Pr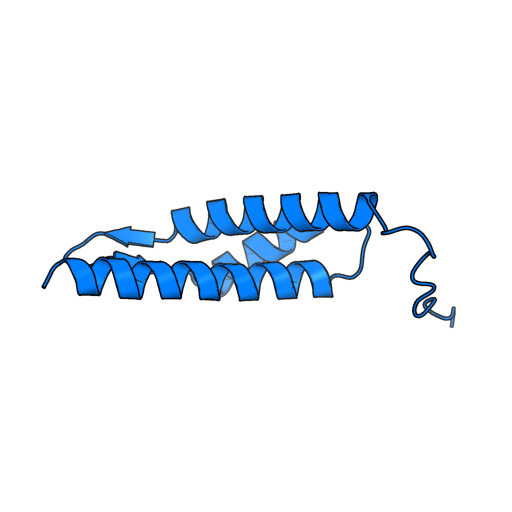otein AF-A0AAE2XRN6-F1 (afdb_monomer)

Secondary structure (DSSP, 8-state):
----------SS--HHHHHHHHHHHHHHHHHHHHTEEESSSEEE---HHHHHHHHHHHHTT--S-HHHHHHHHHHHHHHHHHHHHHHHHHT-

Radius of gyration: 16.48 Å; Cα contacts (8 Å, |Δi|>4): 55; chains: 1; bounding box: 42×29×39 Å

pLDDT: mean 87.29, std 17.32, range [37.34, 98.38]

Nearest PDB structures (foldseek):
  6y79-assembly1_P  TM=3.168E-01  e=8.915E-01  Yarrowia lipolytica
  7vya-assembly1_E  TM=3.191E-01  e=7.821E+00  Sus scrofa
  6gcs-assembly1_P  TM=3.188E-01  e=7.821E+00  Yarrowia lipolytica
  7o6y-assembly1_P  TM=3.034E-01  e=7.351E+00  Yarrowia lipolytica

Solvent-accessible surface area (backbone atoms only — not comparable to full-atom values): 5632 Å² total; per-residue (Å²): 134,83,80,78,84,79,74,82,76,58,100,54,79,61,56,77,56,53,54,52,51,50,54,52,36,52,55,42,41,56,57,55,55,72,31,50,45,77,77,96,52,60,46,79,66,75,49,75,64,56,53,48,52,52,50,55,61,66,50,74,82,52,90,65,69,66,65,58,56,57,48,36,47,53,52,40,55,52,50,54,51,52,51,36,54,50,59,57,56,73,77,111

Mean predicted aligned error: 7.46 Å

Foldseek 3Di:
DDDPDDDPCDPDHPVVVVVLLVVLLVLLLVLQVVQWDDDPATDGNQDPVSLVVSLVVSPPPDPDDSVSNVVSNVVSNVVVVVVRVVRRVVVD

Sequence (92 aa):
MEAVESYRIPVEAPRGLIEECFKVKQRALEHVFAHVKFSSKAHLSLSREDRRKLRDELLKDWRFSKHYVDSAINSIIGLVKGWITLYNGEES

Structure (mmCIF, N/CA/C/O backbone):
data_AF-A0AAE2XRN6-F1
#
_entry.id   AF-A0AAE2XRN6-F1
#
loop_
_atom_site.group_PDB
_atom_site.id
_atom_site.type_symbol
_atom_site.label_atom_id
_atom_site.label_alt_id
_atom_site.label_comp_id
_atom_site.label_asym_id
_atom_site.label_entity_id
_atom_site.label_seq_id
_atom_site.pdbx_PDB_ins_code
_atom_site.Cartn_x
_atom_site.Cartn_y
_atom_site.Cartn_z
_atom_site.occupancy
_atom_site.B_iso_or_equiv
_atom_site.auth_seq_id
_atom_site.auth_comp_id
_atom_site.auth_asym_id
_atom_site.auth_atom_id
_atom_site.pdbx_PDB_model_num
ATOM 1 N N . MET A 1 1 ? 27.645 -16.368 -16.213 1.00 37.34 1 MET A N 1
ATOM 2 C CA . MET A 1 1 ? 27.084 -15.590 -15.090 1.00 37.34 1 MET A CA 1
ATOM 3 C C . MET A 1 1 ? 27.075 -14.149 -15.568 1.00 37.34 1 MET A C 1
ATOM 5 O O . MET A 1 1 ? 28.133 -13.539 -15.614 1.00 37.34 1 MET A O 1
ATOM 9 N N . GLU A 1 2 ? 25.950 -13.683 -16.110 1.00 40.12 2 GLU A N 1
ATOM 10 C CA . GLU A 1 2 ? 25.848 -12.321 -16.650 1.00 40.12 2 GLU A CA 1
ATOM 11 C C . GLU A 1 2 ? 25.777 -11.319 -15.499 1.00 40.12 2 GLU A C 1
ATOM 13 O O . GLU A 1 2 ? 25.032 -11.508 -14.534 1.00 40.12 2 GLU A O 1
ATOM 18 N N . ALA A 1 3 ? 26.610 -10.286 -15.581 1.00 42.31 3 ALA A N 1
ATOM 19 C CA . ALA A 1 3 ? 26.651 -9.210 -14.612 1.00 42.31 3 ALA A CA 1
ATOM 20 C C . ALA A 1 3 ? 25.328 -8.436 -14.662 1.00 42.31 3 ALA A C 1
ATOM 22 O O . ALA A 1 3 ? 24.963 -7.873 -15.690 1.00 42.31 3 ALA A O 1
ATOM 23 N N . VAL A 1 4 ? 24.609 -8.403 -13.540 1.00 48.19 4 VAL A N 1
ATOM 24 C CA . VAL A 1 4 ? 23.486 -7.485 -13.342 1.00 48.19 4 VAL A CA 1
ATOM 25 C C . VAL A 1 4 ? 24.076 -6.077 -13.333 1.00 48.19 4 VAL A C 1
ATOM 27 O O . VAL A 1 4 ? 24.821 -5.748 -12.411 1.00 48.19 4 VAL A O 1
ATOM 30 N N . GLU A 1 5 ? 23.798 -5.274 -14.365 1.00 44.53 5 GLU A N 1
ATOM 31 C CA . GLU A 1 5 ? 24.273 -3.890 -14.478 1.00 44.53 5 GLU A CA 1
ATOM 32 C C . GLU A 1 5 ? 23.855 -3.081 -13.244 1.00 44.53 5 GLU A C 1
ATOM 34 O O . GLU A 1 5 ? 22.727 -2.599 -13.111 1.00 44.53 5 GLU A O 1
ATOM 39 N N . SER A 1 6 ? 24.784 -2.932 -12.303 1.00 48.47 6 SER A N 1
ATOM 40 C CA . SER A 1 6 ? 24.623 -2.036 -11.176 1.00 48.47 6 SER A CA 1
ATOM 41 C C . SER A 1 6 ? 24.799 -0.599 -11.675 1.00 48.47 6 SER A C 1
ATOM 43 O O . SER A 1 6 ? 25.914 -0.156 -11.932 1.00 48.47 6 SER A O 1
ATOM 45 N N . TYR A 1 7 ? 23.679 0.114 -11.783 1.00 55.69 7 TYR A N 1
ATOM 46 C CA . TYR A 1 7 ? 23.563 1.574 -11.732 1.00 55.69 7 TYR A CA 1
ATOM 47 C C . TYR A 1 7 ? 24.420 2.389 -12.720 1.00 55.69 7 TYR A C 1
ATOM 49 O O . TYR A 1 7 ? 25.399 3.027 -12.340 1.00 55.69 7 TYR A O 1
ATOM 57 N N . ARG A 1 8 ? 23.928 2.570 -13.949 1.00 48.56 8 ARG A N 1
ATOM 58 C CA . ARG A 1 8 ? 24.000 3.900 -14.575 1.00 48.56 8 ARG A CA 1
ATOM 59 C C . ARG A 1 8 ? 22.725 4.646 -14.207 1.00 48.56 8 ARG A C 1
ATOM 61 O O . ARG A 1 8 ? 21.701 4.471 -14.858 1.00 48.56 8 ARG A O 1
ATOM 68 N N . ILE A 1 9 ? 22.768 5.442 -13.136 1.00 54.56 9 ILE A N 1
ATOM 69 C CA . ILE A 1 9 ? 21.736 6.464 -12.917 1.00 54.56 9 ILE A CA 1
ATOM 70 C C . ILE A 1 9 ? 21.869 7.418 -14.112 1.00 54.56 9 ILE A C 1
ATOM 72 O O . ILE A 1 9 ? 22.938 8.014 -14.267 1.00 54.56 9 ILE A O 1
ATOM 76 N N . PRO A 1 10 ? 20.877 7.504 -15.014 1.00 54.25 10 PRO A N 1
ATOM 77 C CA . PRO A 1 10 ? 21.003 8.364 -16.176 1.00 54.25 10 PRO A CA 1
ATOM 78 C C . PRO A 1 10 ? 21.112 9.820 -15.705 1.00 54.25 10 PRO A C 1
ATOM 80 O O . PRO A 1 10 ? 20.541 10.199 -14.684 1.00 54.25 10 PRO A O 1
ATOM 83 N N . VAL A 1 11 ? 21.858 10.636 -16.455 1.00 57.25 11 VAL A N 1
ATOM 84 C CA . VAL A 1 11 ? 22.000 12.088 -16.214 1.00 57.25 11 VAL A CA 1
ATOM 85 C C . VAL A 1 11 ? 20.628 12.791 -16.254 1.00 57.25 11 VAL A C 1
ATOM 87 O O . VAL A 1 11 ? 20.450 13.858 -15.675 1.00 57.25 11 VAL A O 1
ATOM 90 N N . GLU A 1 12 ? 19.630 12.136 -16.855 1.00 62.44 12 GLU A N 1
ATOM 91 C CA . GLU A 1 12 ? 18.212 12.457 -16.743 1.00 62.44 12 GLU A CA 1
ATOM 92 C C . GLU A 1 12 ? 17.497 11.526 -15.757 1.00 62.44 12 GLU A C 1
ATOM 94 O O . GLU A 1 12 ? 17.704 10.311 -15.747 1.00 62.44 12 GLU A O 1
ATOM 99 N N . ALA A 1 13 ? 16.584 12.088 -14.960 1.00 66.94 13 ALA A N 1
ATOM 100 C CA . ALA A 1 13 ? 15.749 11.304 -14.062 1.00 66.94 13 ALA A CA 1
ATOM 101 C C . ALA A 1 13 ? 15.047 10.170 -14.841 1.00 66.94 13 ALA A C 1
ATOM 103 O O . ALA A 1 13 ? 14.440 10.441 -15.883 1.00 66.94 13 ALA A O 1
ATOM 104 N N . PRO A 1 14 ? 15.088 8.911 -14.361 1.00 83.00 14 PRO A N 1
ATOM 105 C CA . PRO A 1 14 ? 14.482 7.785 -15.059 1.00 83.00 14 PRO A CA 1
ATOM 106 C C . PRO A 1 14 ? 12.953 7.876 -14.951 1.00 83.00 14 PRO A C 1
ATOM 108 O O . PRO A 1 14 ? 12.337 7.204 -14.125 1.00 83.00 14 PRO A O 1
ATOM 111 N N . ARG A 1 15 ? 12.329 8.731 -15.775 1.00 85.75 15 ARG A N 1
ATOM 112 C CA . ARG A 1 15 ? 10.892 9.069 -15.730 1.00 85.75 15 ARG A CA 1
ATOM 113 C C . ARG A 1 15 ? 10.012 7.820 -15.697 1.00 85.75 15 ARG A C 1
ATOM 115 O O . ARG A 1 15 ? 9.162 7.692 -14.826 1.00 85.75 15 ARG A O 1
ATOM 122 N N . GLY A 1 16 ? 10.328 6.834 -16.537 1.00 86.88 16 GLY A N 1
ATOM 123 C CA . GLY A 1 16 ? 9.611 5.560 -16.572 1.00 86.88 16 GLY A CA 1
ATOM 124 C C . GLY A 1 16 ? 9.771 4.680 -15.325 1.00 86.88 16 GLY A C 1
ATOM 125 O O . GLY A 1 16 ? 8.937 3.809 -15.120 1.00 86.88 16 GLY A O 1
ATOM 126 N N . LEU A 1 17 ? 10.811 4.857 -14.501 1.00 88.31 17 LEU A N 1
ATOM 127 C CA . LEU A 1 17 ? 10.915 4.215 -13.181 1.00 88.31 17 LEU A CA 1
ATOM 128 C C . LEU A 1 17 ? 10.118 4.997 -12.139 1.00 88.31 17 LEU A C 1
ATOM 130 O O . LEU A 1 17 ? 9.456 4.395 -11.298 1.00 88.31 17 LEU A O 1
ATOM 134 N N . ILE A 1 18 ? 10.179 6.327 -12.198 1.00 90.88 18 ILE A N 1
ATOM 135 C CA . ILE A 1 18 ? 9.463 7.217 -11.282 1.00 90.88 18 ILE A CA 1
ATOM 136 C C . ILE A 1 18 ? 7.954 6.984 -11.403 1.00 90.88 18 ILE A C 1
ATOM 138 O O . ILE A 1 18 ? 7.302 6.693 -10.404 1.00 90.88 18 ILE A O 1
ATOM 142 N N . GLU A 1 19 ? 7.416 7.039 -12.621 1.00 92.44 19 GLU A N 1
ATOM 143 C CA . GLU A 1 19 ? 5.995 6.818 -12.908 1.00 92.44 19 GLU A CA 1
ATOM 144 C C . GLU A 1 19 ? 5.521 5.442 -12.429 1.00 92.44 19 GLU A C 1
ATOM 146 O O . GLU A 1 19 ? 4.512 5.332 -11.734 1.00 92.44 19 GLU A O 1
ATOM 151 N N . GLU A 1 20 ? 6.280 4.392 -12.735 1.00 92.81 20 GLU A N 1
ATOM 152 C CA . GLU A 1 20 ? 5.956 3.029 -12.315 1.00 92.81 20 GLU A CA 1
ATOM 153 C C . GLU A 1 20 ? 6.030 2.872 -10.784 1.00 92.81 20 GLU A C 1
ATOM 155 O O . GLU A 1 20 ? 5.150 2.258 -10.179 1.00 92.81 20 GLU A O 1
ATOM 160 N N . CYS A 1 21 ? 6.998 3.512 -10.115 1.00 93.31 21 CYS A N 1
ATOM 161 C CA . CYS A 1 21 ? 7.045 3.563 -8.650 1.00 93.31 21 CYS A CA 1
ATOM 162 C C . CYS A 1 21 ? 5.810 4.254 -8.052 1.00 93.31 21 CYS A C 1
ATOM 164 O O . CYS A 1 21 ? 5.294 3.797 -7.029 1.00 93.31 21 CYS A O 1
ATOM 166 N N . PHE A 1 22 ? 5.330 5.342 -8.661 1.00 94.62 22 PHE A N 1
ATOM 167 C CA . PHE A 1 22 ? 4.115 6.024 -8.208 1.00 94.62 22 PHE A CA 1
ATOM 168 C C . PHE A 1 22 ? 2.874 5.148 -8.380 1.00 94.62 22 PHE A C 1
ATOM 170 O O . PHE A 1 22 ? 2.105 5.020 -7.428 1.00 94.62 22 PHE A O 1
ATOM 177 N N . LYS A 1 23 ? 2.719 4.470 -9.524 1.00 95.69 23 LYS A N 1
ATOM 178 C CA . LYS A 1 23 ? 1.615 3.520 -9.751 1.00 95.69 23 LYS A CA 1
ATOM 179 C C . LYS A 1 23 ? 1.615 2.388 -8.724 1.00 95.69 23 LYS A C 1
ATOM 181 O O . LYS A 1 23 ? 0.569 2.056 -8.170 1.00 95.69 23 LYS A O 1
ATOM 186 N N . VAL A 1 24 ? 2.786 1.821 -8.422 1.00 96.69 24 VAL A N 1
ATOM 187 C CA . VAL A 1 24 ? 2.922 0.782 -7.387 1.00 96.69 24 VAL A CA 1
ATOM 188 C C . VAL A 1 24 ? 2.528 1.317 -6.015 1.00 96.69 24 VAL A C 1
ATOM 190 O O . VAL A 1 24 ? 1.775 0.655 -5.303 1.00 96.69 24 VAL A O 1
ATOM 193 N N . LYS A 1 25 ? 2.998 2.514 -5.640 1.00 97.25 25 LYS A N 1
ATOM 194 C CA . LYS A 1 25 ? 2.623 3.144 -4.36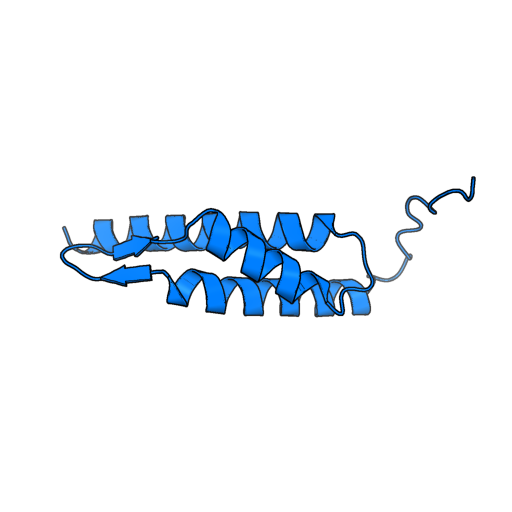6 1.00 97.25 25 LYS A CA 1
ATOM 195 C C . LYS A 1 25 ? 1.122 3.400 -4.276 1.00 97.25 25 LYS A C 1
ATOM 197 O O . LYS A 1 25 ? 0.547 3.113 -3.235 1.00 97.25 25 LYS A O 1
ATOM 202 N N . GLN A 1 26 ? 0.498 3.887 -5.346 1.00 97.69 26 GLN A N 1
ATOM 203 C CA . GLN A 1 26 ? -0.944 4.119 -5.397 1.00 97.69 26 GLN A CA 1
ATOM 204 C C . GLN A 1 26 ? -1.724 2.814 -5.191 1.00 97.69 26 GLN A C 1
ATOM 206 O O . GLN A 1 26 ? -2.533 2.728 -4.272 1.00 97.69 26 GLN A O 1
ATOM 211 N N . ARG A 1 27 ? -1.427 1.769 -5.973 1.00 97.44 27 ARG A N 1
ATOM 212 C CA . ARG A 1 27 ? -2.103 0.466 -5.851 1.00 97.44 27 ARG A CA 1
ATOM 213 C C . ARG A 1 27 ? -1.892 -0.171 -4.478 1.00 97.44 27 ARG A C 1
ATOM 215 O O . ARG A 1 27 ? -2.819 -0.734 -3.902 1.00 97.44 27 ARG A O 1
ATOM 222 N N . ALA A 1 28 ? -0.677 -0.073 -3.935 1.00 97.88 28 ALA A N 1
ATOM 223 C CA . ALA A 1 28 ? -0.393 -0.535 -2.583 1.00 97.88 28 ALA A CA 1
ATOM 224 C C . ALA A 1 28 ? -1.205 0.247 -1.544 1.00 97.88 28 ALA A C 1
ATOM 226 O O . ALA A 1 28 ? -1.719 -0.354 -0.606 1.00 97.88 28 ALA A O 1
ATOM 227 N N . LEU A 1 29 ? -1.338 1.566 -1.704 1.00 98.25 29 LEU A N 1
ATOM 228 C CA . LEU A 1 29 ? -2.110 2.419 -0.803 1.00 98.25 29 LEU A CA 1
ATOM 229 C C . LEU A 1 29 ? -3.588 2.034 -0.798 1.00 98.25 29 LEU A C 1
ATOM 231 O O . LEU A 1 29 ? -4.132 1.785 0.273 1.00 98.25 29 LEU A O 1
ATOM 235 N N . GLU A 1 30 ? -4.195 1.910 -1.978 1.00 97.56 30 GLU A N 1
ATOM 236 C CA . GLU A 1 30 ? -5.583 1.462 -2.152 1.00 97.56 30 GLU A CA 1
ATOM 237 C C . GLU A 1 30 ? -5.813 0.100 -1.482 1.00 97.56 30 GLU A C 1
ATOM 239 O O . GLU A 1 30 ? -6.725 -0.060 -0.669 1.00 97.56 30 GLU A O 1
ATOM 244 N N . HIS A 1 31 ? -4.933 -0.869 -1.746 1.00 97.31 31 HIS A N 1
ATOM 245 C CA . HIS A 1 31 ? -5.040 -2.207 -1.171 1.00 97.31 31 HIS A CA 1
ATOM 246 C C . HIS A 1 31 ? -4.886 -2.211 0.357 1.00 97.31 31 HIS A C 1
ATOM 248 O O . HIS A 1 31 ? -5.639 -2.884 1.060 1.00 97.31 31 HIS A O 1
ATOM 254 N N . VAL A 1 32 ? -3.909 -1.479 0.901 1.00 97.75 32 VAL A N 1
ATOM 255 C CA . VAL A 1 32 ? -3.674 -1.433 2.353 1.00 97.75 32 VAL A CA 1
ATOM 256 C C . VAL A 1 32 ? -4.823 -0.712 3.064 1.00 97.75 32 VAL A C 1
ATOM 258 O O . VAL A 1 32 ? -5.255 -1.182 4.116 1.00 97.75 32 VAL A O 1
ATOM 261 N N . PHE A 1 33 ? -5.369 0.365 2.489 1.00 97.25 33 PHE A N 1
ATOM 262 C CA . PHE A 1 33 ? -6.548 1.040 3.042 1.00 97.25 33 PHE A CA 1
ATOM 263 C C . PHE A 1 33 ? -7.796 0.158 3.038 1.00 97.25 33 PHE A C 1
ATOM 265 O O . PHE A 1 33 ? -8.551 0.195 4.005 1.00 97.25 33 PHE A O 1
ATOM 272 N N . ALA A 1 34 ? -7.982 -0.697 2.027 1.00 97.00 34 ALA A N 1
ATOM 273 C CA . ALA A 1 34 ? -9.083 -1.664 2.008 1.00 97.00 34 ALA A CA 1
ATOM 274 C C . ALA A 1 34 ? -9.045 -2.662 3.188 1.00 97.00 34 ALA A C 1
ATOM 276 O O . ALA A 1 34 ? -10.059 -3.275 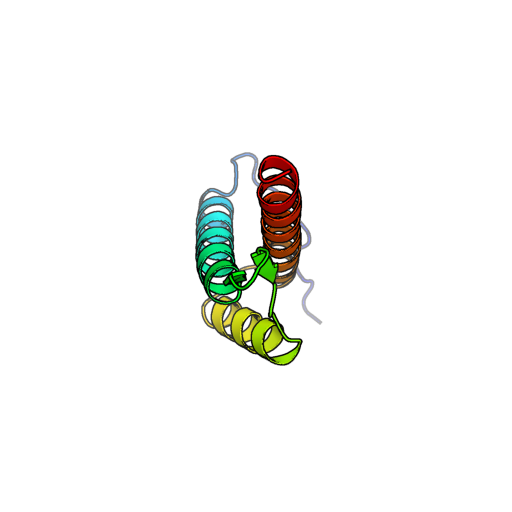3.516 1.00 97.00 34 ALA A O 1
ATOM 277 N N . HIS A 1 35 ? -7.892 -2.810 3.851 1.00 97.31 35 HIS A N 1
ATOM 278 C CA . HIS A 1 35 ? -7.721 -3.641 5.048 1.00 97.31 35 HIS A CA 1
ATOM 279 C C . HIS A 1 35 ? -7.824 -2.853 6.362 1.00 97.31 35 HIS A C 1
ATOM 281 O O . HIS A 1 35 ? -7.616 -3.421 7.442 1.00 97.31 35 HIS A O 1
ATOM 287 N N . VAL A 1 36 ? -8.125 -1.556 6.306 1.00 97.25 36 VAL A N 1
ATOM 288 C CA . VAL A 1 36 ? -8.437 -0.760 7.495 1.00 97.25 36 VAL A CA 1
ATOM 289 C C . VAL A 1 36 ? -9.870 -1.052 7.915 1.00 97.25 36 VAL A C 1
ATOM 291 O O . VAL A 1 36 ? -10.792 -1.049 7.103 1.00 97.25 36 VAL A O 1
ATOM 294 N N . LYS A 1 37 ? -10.053 -1.321 9.205 1.00 96.31 37 LYS A N 1
ATOM 295 C CA . LYS A 1 37 ? -11.359 -1.580 9.806 1.00 96.31 37 LYS A CA 1
ATOM 296 C C . LYS A 1 37 ? -11.669 -0.507 10.836 1.00 96.31 37 LYS A C 1
ATOM 298 O O . LYS A 1 37 ? -10.775 -0.052 11.550 1.00 96.31 37 LYS A O 1
ATOM 303 N N . PHE A 1 38 ? -12.946 -0.162 10.915 1.00 93.50 38 PHE A N 1
ATOM 304 C CA . PHE A 1 38 ? -13.493 0.788 11.871 1.00 93.50 38 PHE A CA 1
ATOM 305 C C . PHE A 1 38 ? -14.453 0.027 12.776 1.00 93.50 38 PHE A C 1
ATOM 307 O O . PHE A 1 38 ? -15.443 -0.533 12.311 1.00 93.50 38 PHE A O 1
ATOM 314 N N . SER A 1 39 ? -14.106 -0.064 14.056 1.00 86.31 39 SER A N 1
ATOM 315 C CA . SER A 1 39 ? -15.003 -0.574 15.094 1.00 86.31 39 SER A CA 1
ATOM 316 C C . SER A 1 39 ? -15.269 0.552 16.090 1.00 86.31 39 SER A C 1
ATOM 318 O O . SER A 1 39 ? -16.051 1.443 15.788 1.00 86.31 39 SER A O 1
ATOM 320 N N . SER A 1 40 ? -14.566 0.564 17.223 1.00 88.44 40 SER A N 1
ATOM 321 C CA . SER A 1 40 ? -14.479 1.713 18.136 1.00 88.44 40 SER A CA 1
ATOM 322 C C . SER A 1 40 ? -13.296 2.635 17.833 1.00 88.44 40 SER A C 1
ATOM 324 O O . SER A 1 40 ? -13.286 3.777 18.265 1.00 88.44 40 SER A O 1
ATOM 326 N N . LYS A 1 41 ? -12.288 2.118 17.124 1.00 92.75 41 LYS A N 1
ATOM 327 C CA . LYS A 1 41 ? -11.099 2.825 16.639 1.00 92.75 41 LYS A CA 1
ATOM 328 C C . LYS A 1 41 ? -10.720 2.275 15.268 1.00 92.75 41 LYS A C 1
ATOM 330 O O . LYS A 1 41 ? -11.066 1.133 14.939 1.00 92.75 41 LYS A O 1
ATOM 335 N N . ALA A 1 42 ? -9.984 3.056 14.487 1.00 96.12 42 ALA A N 1
ATOM 336 C CA . ALA A 1 42 ? -9.374 2.573 13.258 1.00 96.12 42 ALA A CA 1
ATOM 337 C C . ALA A 1 42 ? -8.236 1.592 13.587 1.00 96.12 42 ALA A C 1
ATOM 339 O O . ALA A 1 42 ? -7.407 1.846 14.466 1.00 96.12 42 ALA A O 1
ATOM 340 N N . HIS A 1 43 ? -8.165 0.466 12.878 1.00 95.75 43 HIS A N 1
ATOM 341 C CA . HIS A 1 43 ? -7.038 -0.460 12.978 1.00 95.75 43 HIS A CA 1
ATOM 342 C C . HIS A 1 43 ? -6.748 -1.161 11.648 1.00 95.75 43 HIS A C 1
ATOM 344 O O . HIS A 1 43 ? -7.644 -1.448 10.855 1.00 95.75 43 HIS A O 1
ATOM 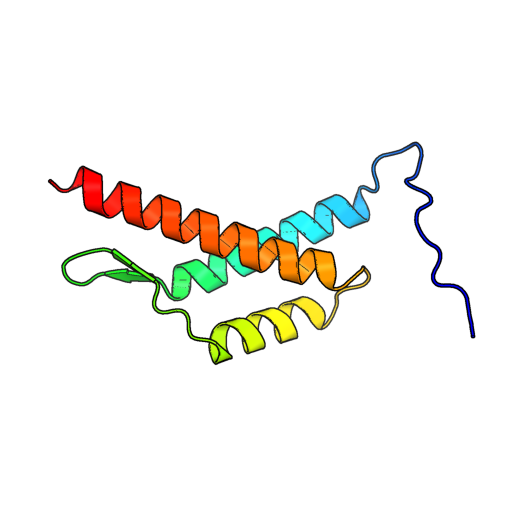350 N N . LEU A 1 44 ? -5.471 -1.467 11.407 1.00 96.69 44 LEU A N 1
ATOM 351 C CA . LEU A 1 44 ? -5.033 -2.145 10.190 1.00 96.69 44 LEU A CA 1
ATOM 352 C C . LEU A 1 44 ? -5.102 -3.665 10.376 1.00 96.69 44 LEU A C 1
ATOM 354 O O . LEU A 1 44 ? -4.371 -4.226 11.190 1.00 96.69 44 LEU A O 1
ATOM 358 N N . SER A 1 45 ? -5.943 -4.334 9.588 1.00 96.12 45 SER A N 1
ATOM 359 C CA . SER A 1 45 ? -6.137 -5.790 9.584 1.00 96.12 45 SER A CA 1
ATOM 360 C C . SER A 1 45 ? -5.459 -6.442 8.370 1.00 96.12 45 SER A C 1
ATOM 362 O O . SER A 1 45 ? -6.091 -7.211 7.650 1.00 96.12 45 SER A O 1
ATOM 364 N N . LEU A 1 46 ? -4.182 -6.131 8.133 1.00 95.44 46 LEU A N 1
ATOM 365 C CA . LEU A 1 46 ? -3.407 -6.667 7.007 1.00 95.44 46 LEU A CA 1
ATOM 366 C C . LEU A 1 46 ? -2.595 -7.897 7.440 1.00 95.44 46 LEU A C 1
ATOM 368 O O . LEU A 1 46 ? -1.664 -7.777 8.243 1.00 95.44 46 LEU A O 1
ATOM 372 N N . SER A 1 47 ? -2.921 -9.076 6.908 1.00 96.56 47 SER A N 1
ATOM 373 C CA . SER A 1 47 ? -2.207 -10.313 7.237 1.00 96.56 47 SER A CA 1
ATOM 374 C C . SER A 1 47 ? -0.909 -10.480 6.432 1.00 96.56 47 SER A C 1
ATOM 376 O O . SER A 1 47 ? -0.622 -9.762 5.469 1.00 96.56 47 SER A O 1
ATOM 378 N N . ARG A 1 48 ? -0.093 -11.474 6.816 1.00 96.25 48 ARG A N 1
ATOM 379 C CA . ARG A 1 48 ? 1.093 -11.867 6.032 1.00 96.25 48 ARG A CA 1
ATOM 380 C C . ARG A 1 48 ? 0.715 -12.391 4.646 1.00 96.25 48 ARG A C 1
ATOM 382 O O . ARG A 1 48 ? 1.476 -12.183 3.704 1.00 96.25 48 ARG A O 1
ATOM 389 N N . GLU A 1 49 ? -0.423 -13.071 4.532 1.00 97.19 49 GLU A N 1
ATOM 390 C CA . GLU A 1 49 ? -0.908 -13.608 3.263 1.00 97.19 49 GLU A CA 1
ATOM 391 C C . GLU A 1 49 ? -1.401 -12.488 2.345 1.00 97.19 49 GLU A C 1
ATOM 393 O O . GLU A 1 49 ? -1.015 -12.466 1.180 1.00 97.19 49 GLU A O 1
ATOM 398 N N . ASP A 1 50 ? -2.136 -11.508 2.878 1.00 95.94 50 ASP A N 1
ATOM 399 C CA . ASP A 1 50 ? -2.592 -10.336 2.113 1.00 95.94 50 ASP A CA 1
ATOM 400 C C . ASP A 1 50 ? -1.397 -9.559 1.565 1.00 95.94 50 ASP A C 1
ATOM 402 O O . ASP A 1 50 ? -1.321 -9.250 0.378 1.00 95.94 50 ASP A O 1
ATOM 406 N N . ARG A 1 51 ? -0.376 -9.349 2.408 1.00 96.94 51 ARG A N 1
ATOM 407 C CA . ARG A 1 51 ? 0.879 -8.727 1.980 1.00 96.94 51 ARG A CA 1
ATOM 408 C C . ARG A 1 51 ? 1.575 -9.521 0.869 1.00 96.94 51 ARG A C 1
ATOM 410 O O . ARG A 1 51 ? 2.154 -8.915 -0.033 1.00 96.94 51 ARG A O 1
ATOM 417 N N . ARG A 1 52 ? 1.563 -10.856 0.939 1.00 97.19 52 ARG A N 1
ATOM 418 C CA . ARG A 1 52 ? 2.151 -11.717 -0.096 1.00 97.19 52 ARG A CA 1
ATOM 419 C C . ARG A 1 52 ? 1.363 -11.619 -1.402 1.00 97.19 52 ARG A C 1
ATOM 421 O O . ARG A 1 52 ? 1.987 -11.419 -2.436 1.00 97.19 52 ARG A O 1
ATOM 428 N N . LYS A 1 53 ? 0.029 -11.683 -1.349 1.00 97.44 53 LYS A N 1
ATOM 429 C CA . LYS A 1 53 ? -0.850 -11.528 -2.519 1.00 97.44 53 LYS A CA 1
ATOM 430 C C . LYS A 1 53 ? -0.654 -10.172 -3.188 1.00 97.44 53 LYS A C 1
ATOM 432 O O . LYS A 1 53 ? -0.387 -10.134 -4.383 1.00 97.44 53 LYS A O 1
ATOM 437 N N . LEU A 1 54 ? -0.655 -9.087 -2.410 1.00 97.44 54 LEU A N 1
ATOM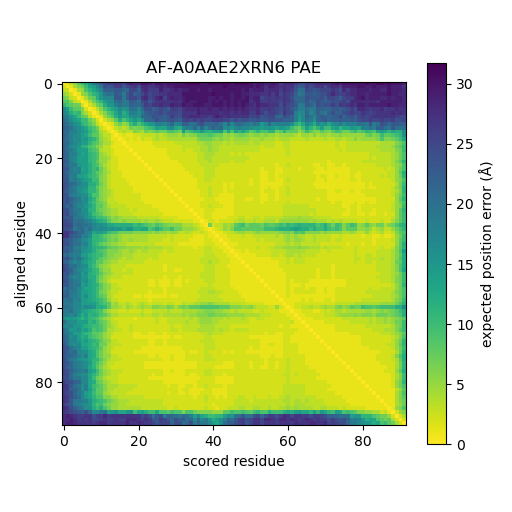 438 C CA . LEU A 1 54 ? -0.365 -7.740 -2.905 1.00 97.44 54 LEU A CA 1
ATOM 439 C C . LEU A 1 54 ? 0.994 -7.679 -3.610 1.00 97.44 54 LEU A C 1
ATOM 441 O O . LEU A 1 54 ? 1.112 -7.140 -4.707 1.00 97.44 54 LEU A O 1
ATOM 445 N N . ARG A 1 55 ? 2.035 -8.240 -2.989 1.00 97.62 55 ARG A N 1
ATOM 446 C CA . ARG A 1 55 ? 3.376 -8.274 -3.578 1.00 97.62 55 ARG A CA 1
ATOM 447 C C . ARG A 1 55 ? 3.391 -9.043 -4.896 1.00 97.62 55 ARG A C 1
ATOM 449 O O . ARG A 1 55 ? 3.947 -8.545 -5.869 1.00 97.62 55 ARG A O 1
ATOM 456 N N . ASP A 1 56 ? 2.798 -10.229 -4.924 1.00 97.88 56 ASP A N 1
ATOM 457 C CA . ASP A 1 56 ? 2.768 -11.072 -6.115 1.00 97.88 56 ASP A CA 1
ATOM 458 C C . ASP A 1 56 ? 1.965 -10.392 -7.243 1.00 97.88 56 ASP A C 1
ATOM 460 O O . ASP A 1 56 ? 2.385 -10.426 -8.395 1.00 97.88 56 ASP A O 1
ATOM 464 N N . GLU A 1 57 ? 0.874 -9.686 -6.926 1.00 97.06 57 GLU A N 1
ATOM 465 C CA . GLU A 1 57 ? 0.098 -8.884 -7.883 1.00 97.06 57 GLU A CA 1
ATOM 466 C C . GLU A 1 57 ? 0.863 -7.681 -8.439 1.00 97.06 57 GLU A C 1
ATOM 468 O O . GLU A 1 57 ? 0.803 -7.420 -9.639 1.00 97.06 57 GLU A O 1
ATOM 473 N N . LEU A 1 58 ? 1.584 -6.949 -7.589 1.00 96.75 58 LEU A N 1
ATOM 474 C CA . LEU A 1 58 ? 2.385 -5.798 -8.011 1.00 96.75 58 LEU A CA 1
ATOM 475 C C . LEU A 1 58 ? 3.597 -6.210 -8.854 1.00 96.75 58 LEU A C 1
ATOM 477 O O . LEU A 1 58 ? 4.092 -5.398 -9.629 1.00 96.75 58 LEU A O 1
ATOM 481 N N . LEU A 1 59 ? 4.067 -7.454 -8.716 1.00 96.94 59 LEU A N 1
ATOM 482 C CA . LEU A 1 59 ? 5.201 -7.984 -9.472 1.00 96.94 59 LEU A CA 1
ATOM 483 C C . LEU A 1 59 ? 4.829 -8.561 -10.848 1.00 96.94 59 LEU A C 1
ATOM 485 O O . LEU A 1 59 ? 5.737 -8.721 -11.660 1.00 96.94 59 LEU A O 1
ATOM 489 N N . LYS A 1 60 ? 3.548 -8.856 -11.130 1.00 92.19 60 LYS A N 1
ATOM 490 C CA . LYS A 1 60 ? 3.121 -9.555 -12.365 1.00 92.19 60 LYS A CA 1
ATOM 491 C C . LYS A 1 60 ? 3.575 -8.884 -13.667 1.00 92.19 60 LYS A C 1
ATOM 493 O O . LYS A 1 60 ? 3.922 -9.597 -14.597 1.00 92.19 60 LYS A O 1
ATOM 498 N N . ASP A 1 61 ? 3.667 -7.556 -13.689 1.00 83.00 61 ASP A N 1
ATOM 499 C CA . ASP A 1 61 ? 4.098 -6.773 -14.859 1.00 83.00 61 ASP A CA 1
ATOM 500 C C . ASP A 1 61 ? 5.229 -5.786 -14.504 1.00 83.00 61 ASP A C 1
ATOM 502 O O . ASP A 1 61 ? 5.408 -4.740 -15.131 1.00 83.00 61 ASP A O 1
ATOM 506 N N . TRP A 1 62 ? 5.996 -6.089 -13.450 1.00 92.06 62 TRP A N 1
ATOM 507 C CA . TRP A 1 62 ? 7.040 -5.198 -12.950 1.00 92.06 62 TRP A CA 1
ATOM 508 C C . TRP A 1 62 ? 8.374 -5.422 -13.663 1.00 92.06 62 TRP A C 1
ATOM 510 O O . TRP A 1 62 ? 9.014 -6.460 -13.517 1.00 92.06 62 TRP A O 1
ATOM 520 N N . ARG A 1 63 ? 8.836 -4.404 -14.395 1.00 90.12 63 ARG A N 1
ATOM 521 C CA . ARG A 1 63 ? 10.069 -4.463 -15.205 1.00 90.12 63 ARG A CA 1
ATOM 522 C C . ARG A 1 63 ? 11.361 -4.063 -14.480 1.00 90.12 63 ARG A C 1
ATOM 524 O O . ARG A 1 63 ? 12.431 -4.122 -15.077 1.00 90.12 63 ARG A O 1
ATOM 531 N N . PHE A 1 64 ? 11.281 -3.595 -13.234 1.00 90.94 64 PHE A N 1
ATOM 532 C CA . PHE A 1 64 ? 12.439 -3.105 -12.473 1.00 90.94 64 PHE A CA 1
ATOM 533 C C . PHE A 1 64 ? 12.793 -4.039 -11.307 1.00 90.94 64 PHE A C 1
ATOM 535 O O . PHE A 1 64 ? 12.183 -5.085 -11.104 1.00 90.94 64 PHE A O 1
ATOM 542 N N . SER A 1 65 ? 13.775 -3.655 -10.488 1.00 92.31 65 SER A N 1
ATOM 543 C CA . SER A 1 65 ? 14.127 -4.417 -9.285 1.00 92.31 65 SER A CA 1
ATOM 544 C C . SER A 1 65 ? 12.922 -4.599 -8.353 1.00 92.31 65 SER A C 1
ATOM 546 O O . SER A 1 65 ? 12.235 -3.631 -8.011 1.00 92.31 65 SER A O 1
ATOM 548 N N . LYS A 1 66 ? 12.698 -5.834 -7.883 1.00 93.06 66 LYS A N 1
ATOM 549 C CA . LYS A 1 66 ? 11.643 -6.181 -6.909 1.00 93.06 66 LYS A CA 1
ATOM 550 C C . LYS A 1 66 ? 11.721 -5.363 -5.614 1.00 93.06 66 LYS A C 1
ATOM 552 O O . LYS A 1 66 ? 10.707 -5.139 -4.960 1.00 93.06 66 LYS A O 1
ATOM 557 N N . HIS A 1 67 ? 12.915 -4.882 -5.262 1.00 93.88 67 HIS A N 1
ATOM 558 C CA . HIS A 1 67 ? 13.138 -4.103 -4.046 1.00 93.88 67 HIS A CA 1
ATOM 559 C C . HIS A 1 67 ? 12.388 -2.768 -4.047 1.00 93.88 67 HIS A C 1
ATOM 561 O O . HIS A 1 67 ? 12.034 -2.280 -2.975 1.00 93.88 67 HIS A O 1
ATOM 567 N N . TYR A 1 68 ? 12.090 -2.195 -5.219 1.00 94.00 68 TYR A N 1
ATOM 568 C CA . TYR A 1 68 ? 11.233 -1.011 -5.311 1.00 94.00 68 TYR A CA 1
ATOM 569 C C . TYR A 1 68 ? 9.798 -1.313 -4.868 1.00 94.00 68 TYR A C 1
ATOM 571 O O . TYR A 1 68 ? 9.224 -0.536 -4.108 1.00 94.00 68 TYR A O 1
ATOM 579 N N . VAL A 1 69 ? 9.254 -2.468 -5.263 1.00 96.56 69 VAL A N 1
ATOM 580 C CA . VAL A 1 69 ? 7.924 -2.930 -4.835 1.00 96.56 69 VAL A CA 1
ATOM 581 C C . VAL A 1 69 ? 7.916 -3.222 -3.337 1.00 96.56 69 VAL A C 1
ATOM 583 O O . VAL A 1 69 ? 7.060 -2.710 -2.616 1.00 96.56 69 VAL A O 1
ATOM 586 N N . ASP A 1 70 ? 8.904 -3.974 -2.844 1.00 96.94 70 ASP A N 1
ATOM 587 C CA . ASP A 1 70 ? 9.015 -4.296 -1.416 1.00 96.94 70 ASP A CA 1
ATOM 588 C C . ASP A 1 70 ? 9.117 -3.016 -0.557 1.00 96.94 70 ASP A C 1
ATOM 590 O O . ASP A 1 70 ? 8.472 -2.906 0.491 1.00 96.94 70 ASP A O 1
ATOM 594 N N . SER A 1 71 ? 9.887 -2.023 -1.022 1.00 96.44 71 SER A N 1
ATOM 595 C CA . SER A 1 71 ? 10.033 -0.724 -0.352 1.00 96.44 71 SER A CA 1
ATOM 596 C C . SER A 1 71 ? 8.739 0.083 -0.389 1.00 96.44 71 SER A C 1
ATOM 598 O O . SER A 1 71 ? 8.334 0.615 0.641 1.00 96.44 71 SER A O 1
ATOM 600 N N . ALA A 1 72 ? 8.055 0.135 -1.538 1.00 96.94 72 ALA A N 1
ATOM 601 C CA . ALA A 1 72 ? 6.771 0.815 -1.668 1.00 96.94 72 ALA A CA 1
ATOM 602 C C . ALA A 1 72 ? 5.733 0.243 -0.692 1.00 96.94 72 ALA A C 1
ATOM 604 O O . ALA A 1 72 ? 5.137 1.006 0.064 1.00 96.94 72 ALA A O 1
ATOM 605 N N . ILE A 1 73 ? 5.584 -1.085 -0.627 1.00 97.94 73 ILE A N 1
ATOM 606 C CA . ILE A 1 73 ? 4.664 -1.747 0.313 1.00 97.94 73 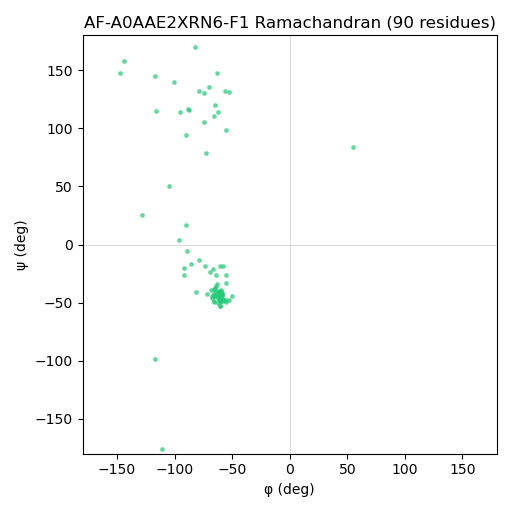ILE A CA 1
ATOM 607 C C . ILE A 1 73 ? 4.998 -1.366 1.763 1.00 97.94 73 ILE A C 1
ATOM 609 O O . ILE A 1 73 ? 4.106 -0.989 2.520 1.00 97.94 73 ILE A O 1
ATOM 613 N N . ASN A 1 74 ? 6.275 -1.428 2.158 1.00 98.00 74 ASN A N 1
ATOM 614 C CA . ASN A 1 74 ? 6.695 -1.062 3.515 1.00 98.00 74 ASN A CA 1
ATOM 615 C C . ASN A 1 74 ? 6.374 0.401 3.851 1.00 98.00 74 ASN A C 1
ATOM 617 O O . ASN A 1 74 ? 5.820 0.675 4.917 1.00 98.00 74 ASN A O 1
ATOM 621 N N . SER A 1 75 ? 6.696 1.330 2.947 1.00 97.81 75 SER A N 1
ATOM 622 C CA . SER A 1 75 ? 6.422 2.756 3.140 1.00 97.81 75 SER A CA 1
ATOM 623 C C . SER A 1 75 ? 4.927 3.036 3.271 1.00 97.81 75 SER A C 1
ATOM 625 O O . SER A 1 75 ? 4.526 3.778 4.162 1.00 97.81 75 SER A O 1
ATOM 627 N N . ILE A 1 76 ? 4.097 2.414 2.430 1.00 98.38 76 ILE A N 1
ATOM 628 C CA . ILE A 1 76 ? 2.642 2.575 2.476 1.00 98.38 76 ILE A CA 1
ATOM 629 C C . ILE A 1 76 ? 2.050 2.013 3.773 1.00 98.38 76 ILE A C 1
ATOM 631 O O . ILE A 1 76 ? 1.233 2.679 4.402 1.00 98.38 76 ILE A O 1
ATOM 635 N N . ILE A 1 77 ? 2.481 0.829 4.222 1.00 97.88 77 ILE A N 1
ATOM 636 C CA . ILE A 1 77 ? 2.032 0.273 5.510 1.00 97.88 77 ILE A CA 1
ATOM 637 C C . ILE A 1 77 ? 2.383 1.230 6.657 1.00 97.88 77 ILE A C 1
ATOM 639 O O . ILE A 1 77 ? 1.562 1.447 7.547 1.00 97.88 77 ILE A O 1
ATOM 643 N N . GLY A 1 78 ? 3.591 1.803 6.643 1.00 97.62 78 GLY A N 1
ATOM 644 C CA . GLY A 1 78 ? 4.010 2.807 7.623 1.00 97.62 78 GLY A CA 1
ATOM 645 C C . GLY A 1 78 ? 3.130 4.058 7.594 1.00 97.62 78 GLY A C 1
ATOM 646 O O . GLY A 1 78 ? 2.675 4.502 8.645 1.00 97.62 78 GLY A O 1
ATOM 647 N N . LEU A 1 79 ? 2.833 4.573 6.398 1.00 98.06 79 LEU A N 1
ATOM 648 C CA . LEU A 1 79 ? 1.964 5.734 6.198 1.00 98.06 79 LEU A CA 1
ATOM 649 C C . LEU A 1 79 ? 0.553 5.486 6.740 1.00 98.06 79 LEU A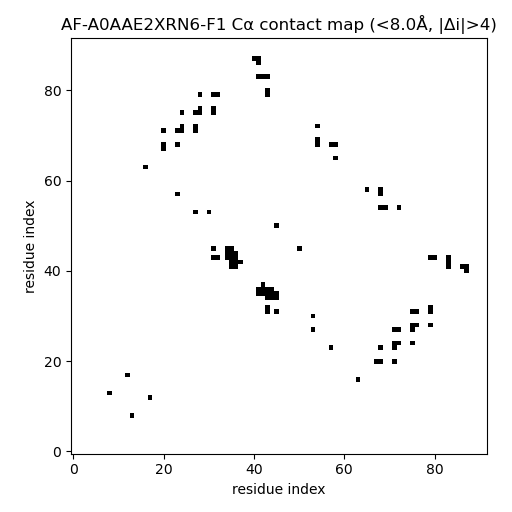 C 1
ATOM 651 O O . LEU A 1 79 ? 0.053 6.292 7.518 1.00 98.06 79 LEU A O 1
ATOM 655 N N . VAL A 1 80 ? -0.067 4.355 6.390 1.00 98.00 80 VAL A N 1
ATOM 656 C CA . VAL A 1 80 ? -1.422 4.018 6.855 1.00 98.00 80 VAL A CA 1
ATOM 657 C C . VAL A 1 80 ? -1.450 3.841 8.373 1.00 98.00 80 VAL A C 1
ATOM 659 O O . VAL A 1 80 ? -2.365 4.330 9.027 1.00 98.00 80 VAL A O 1
ATOM 662 N N . LYS A 1 81 ? -0.426 3.213 8.967 1.00 96.56 81 LYS A N 1
ATOM 663 C CA . LYS A 1 81 ? -0.305 3.132 10.432 1.00 96.56 81 LYS A CA 1
ATOM 664 C C . LYS A 1 81 ? -0.187 4.510 11.082 1.00 96.56 81 LYS A C 1
ATOM 666 O O . LYS A 1 81 ? -0.826 4.738 12.101 1.00 96.56 81 LYS A O 1
ATOM 671 N N . GLY A 1 82 ? 0.604 5.413 10.502 1.00 96.88 82 GLY A N 1
ATOM 672 C CA . GLY A 1 82 ? 0.720 6.792 10.978 1.00 96.88 82 GLY A CA 1
ATOM 673 C C . GLY A 1 82 ? -0.619 7.527 10.938 1.00 96.88 82 GLY A C 1
ATOM 674 O O . GLY A 1 82 ? -1.021 8.119 11.935 1.00 96.88 82 GLY A O 1
ATOM 675 N N . TRP A 1 83 ? -1.345 7.412 9.824 1.00 97.19 83 TRP A N 1
ATOM 676 C CA . TRP A 1 83 ? -2.687 7.976 9.682 1.00 97.19 83 TRP A CA 1
ATOM 677 C C . TRP A 1 83 ? -3.673 7.409 10.717 1.00 97.19 83 TRP A C 1
ATOM 679 O O . TRP A 1 83 ? -4.374 8.181 11.359 1.00 97.19 83 TRP A O 1
ATOM 689 N N . ILE A 1 84 ? -3.675 6.090 10.954 1.00 96.75 84 ILE A N 1
ATOM 690 C CA . ILE A 1 84 ? -4.514 5.454 11.987 1.00 96.75 84 ILE A CA 1
ATOM 691 C C . ILE A 1 84 ? -4.216 6.022 13.380 1.00 96.75 84 ILE A C 1
ATOM 693 O O . ILE A 1 84 ? -5.138 6.269 14.154 1.00 96.75 84 ILE A O 1
ATOM 697 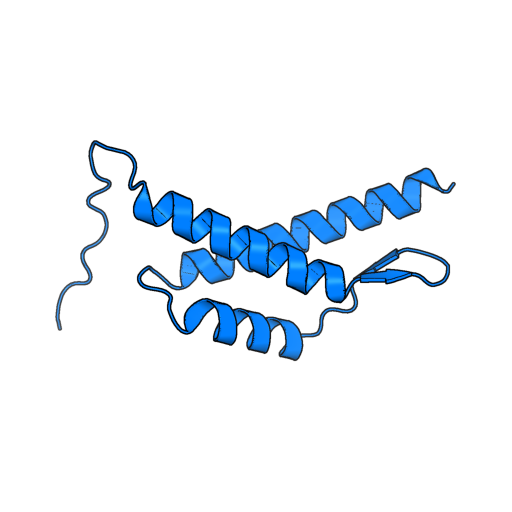N N . THR A 1 85 ? -2.937 6.207 13.717 1.00 95.69 85 THR A N 1
ATOM 698 C CA . THR A 1 85 ? -2.538 6.782 15.009 1.00 95.69 85 THR A CA 1
ATOM 699 C C . THR A 1 85 ? -3.102 8.187 15.189 1.00 95.69 85 THR A C 1
ATOM 701 O O . THR A 1 85 ? -3.619 8.485 16.261 1.00 95.69 85 THR A O 1
ATOM 704 N N . LEU A 1 86 ? -3.029 9.026 14.150 1.00 95.31 86 LEU A N 1
ATOM 705 C CA . LEU A 1 86 ? -3.588 10.380 14.176 1.00 95.31 86 LEU A CA 1
ATOM 706 C C . LEU A 1 86 ? -5.114 10.347 14.292 1.00 95.31 86 LEU A C 1
ATOM 708 O O . LEU A 1 86 ? -5.657 10.954 15.206 1.00 95.31 86 LEU A O 1
ATOM 712 N N . TYR A 1 87 ? -5.782 9.553 13.451 1.00 94.25 87 TYR A N 1
ATOM 713 C CA . TYR A 1 87 ? -7.237 9.382 13.473 1.00 94.25 87 TYR A CA 1
ATOM 714 C C . TYR A 1 87 ? -7.748 9.004 14.873 1.00 94.25 87 TYR A C 1
ATOM 716 O O . TYR A 1 87 ? -8.662 9.619 15.405 1.00 94.25 87 TYR A O 1
ATOM 724 N N . ASN A 1 88 ? -7.107 8.024 15.516 1.00 94.44 88 ASN A N 1
ATOM 725 C CA . ASN A 1 88 ? -7.503 7.557 16.846 1.00 94.44 88 ASN A CA 1
ATOM 726 C C . ASN A 1 88 ? -7.152 8.529 17.986 1.00 94.44 88 ASN A C 1
ATOM 728 O O . ASN A 1 88 ? -7.639 8.339 19.102 1.00 94.44 88 ASN A O 1
ATOM 732 N N . GLY A 1 89 ? -6.233 9.470 17.748 1.00 86.12 89 GLY A N 1
ATOM 733 C CA . GLY A 1 89 ? -5.799 10.479 18.715 1.00 86.12 89 GLY A CA 1
ATOM 734 C C . GLY A 1 89 ? -6.595 11.782 18.629 1.00 86.12 89 GLY A C 1
ATOM 735 O O . GLY A 1 89 ? -6.716 12.469 19.635 1.00 86.12 89 GLY A O 1
ATOM 736 N N . GLU A 1 90 ? -7.163 12.101 17.463 1.00 61.31 90 GLU A N 1
ATOM 737 C CA . GLU A 1 90 ? -8.042 13.264 17.266 1.00 61.31 90 GLU A CA 1
ATOM 738 C C . GLU A 1 90 ? -9.481 13.034 17.781 1.00 61.31 90 GLU A C 1
ATOM 740 O O . GLU A 1 90 ? -10.217 13.997 17.965 1.00 61.31 90 GLU A O 1
ATOM 745 N N . GLU A 1 91 ? -9.874 11.790 18.084 1.00 51.94 91 GLU A N 1
ATOM 746 C CA . GLU A 1 91 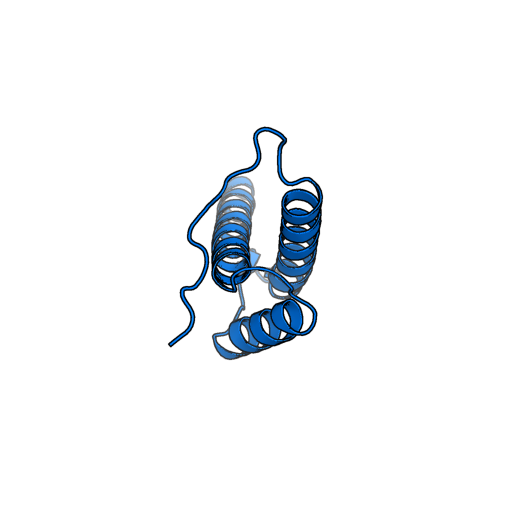? -11.169 11.434 18.708 1.00 51.94 91 GLU A CA 1
ATOM 747 C C . GLU A 1 91 ? -11.144 11.406 20.263 1.00 51.94 91 GLU A C 1
ATOM 749 O O . GLU A 1 91 ? -12.025 10.797 20.874 1.00 51.94 91 GLU A O 1
ATOM 754 N N . SER A 1 92 ? -10.143 12.005 20.932 1.00 42.47 92 SER A N 1
ATOM 755 C CA . SER A 1 92 ? -10.055 12.063 22.415 1.00 42.47 92 SER A CA 1
ATOM 756 C C . SER A 1 92 ? -10.514 13.390 23.012 1.00 42.47 92 SER A C 1
ATOM 758 O O . SER A 1 92 ? -10.095 14.445 22.491 1.00 42.47 92 SER A O 1
#